Protein AF-F4H9F8-F1 (afdb_monomer_lite)

pLDDT: mean 83.9, std 14.36, range [40.19, 94.25]

Secondary structure (DSSP, 8-state):
-EEEEETTEEEEEPPPPHHHHHHHHHTHHHHHHHHHHHTT----TT-HHHHHHHHHHHHHHHHHHHHHHHHEE-TTS-BSS-TT-HHHHHHHHTS-HHHHHHHHHHHHTTS---PPP-----

Foldseek 3Di:
DFWDDDPNDIWFFDDDDPVNVVCCVPPVLVLLVVVCVVVVHDADPPDPVRNCVSSVVVCVLQVLLLNQQRTIDHPVRHGPADSSDPVSSVVSVPDDVVVSVRVVCRVCPVPPPPDPPPPDDD

Sequence (122 aa):
MKPFELNGNTYYIRSFTVGDVNREVFEYQNWLKAQAMAQGIELNLNDEDVLAKQLEPIADKYRLARNLAIKLCDEKGNNLFDPDNIEDLEAILTLDDSVLTAFNQAENVDTPKNSPPDASSN

Organism: Gallibacterium anatis (strain UMN179) (NCBI:txid1005058)

Structure (mmCIF, N/CA/C/O backbone):
data_AF-F4H9F8-F1
#
_entry.id   AF-F4H9F8-F1
#
loop_
_atom_site.group_PDB
_atom_site.id
_atom_site.type_symbol
_atom_site.label_atom_id
_atom_site.label_alt_id
_atom_site.label_comp_id
_atom_site.label_asym_id
_atom_site.label_entity_id
_atom_site.label_seq_id
_atom_site.pdbx_PDB_ins_code
_atom_site.Cartn_x
_atom_site.Cartn_y
_atom_site.Cartn_z
_atom_site.occupancy
_atom_site.B_iso_or_equiv
_atom_site.auth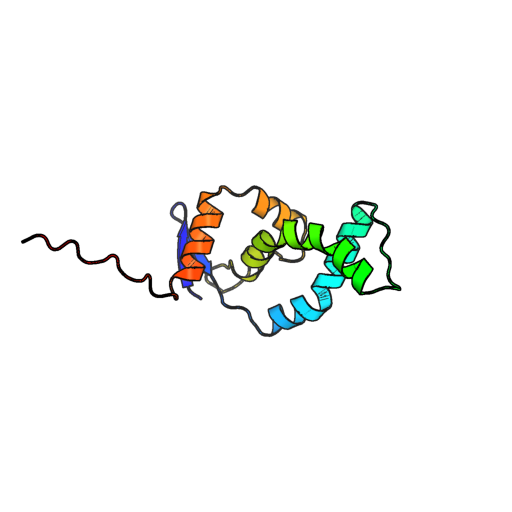_seq_id
_atom_site.auth_comp_id
_atom_site.auth_asym_id
_atom_site.auth_atom_id
_atom_site.pdbx_PDB_model_num
ATOM 1 N N . MET A 1 1 ? -1.778 2.425 18.364 1.00 86.62 1 MET A N 1
ATOM 2 C CA . MET A 1 1 ? -2.776 1.910 17.404 1.00 86.62 1 MET A CA 1
ATOM 3 C C . MET A 1 1 ? -4.080 2.636 17.658 1.00 86.62 1 MET A C 1
ATOM 5 O O . MET A 1 1 ? -4.345 2.954 18.813 1.00 86.62 1 MET A O 1
ATOM 9 N N . LYS A 1 2 ? -4.846 2.936 16.614 1.00 88.00 2 LYS A N 1
ATOM 10 C CA . LYS A 1 2 ? -6.114 3.665 16.690 1.00 88.00 2 LYS A CA 1
ATOM 11 C C . LYS A 1 2 ? -7.248 2.758 16.217 1.00 88.00 2 LYS A C 1
ATOM 13 O O . LYS A 1 2 ? -7.128 2.248 15.105 1.00 88.00 2 LYS A O 1
ATOM 18 N N . PRO A 1 3 ? -8.300 2.537 17.019 1.00 90.25 3 PRO A N 1
ATOM 19 C CA . PRO A 1 3 ? -9.455 1.777 16.570 1.00 90.25 3 PRO A CA 1
ATOM 20 C C . PRO A 1 3 ? -10.324 2.611 15.619 1.00 90.25 3 PRO A C 1
ATOM 22 O O . PRO A 1 3 ? -10.417 3.831 15.771 1.00 90.25 3 PRO A O 1
ATOM 25 N N . PHE A 1 4 ? -10.996 1.955 14.680 1.00 86.62 4 PHE A N 1
ATOM 26 C CA . PHE A 1 4 ? -12.083 2.529 13.892 1.00 86.62 4 PHE A CA 1
ATOM 27 C C . PHE A 1 4 ? -13.140 1.463 13.585 1.00 86.62 4 PHE A C 1
ATOM 29 O O . PHE A 1 4 ? -12.834 0.276 13.501 1.00 86.62 4 PHE A O 1
ATOM 36 N N . GLU A 1 5 ? -14.388 1.898 13.433 1.00 87.19 5 GLU A N 1
ATOM 37 C CA . GLU A 1 5 ? -15.523 1.021 13.144 1.00 87.19 5 GLU A CA 1
ATOM 38 C C . GLU A 1 5 ? -15.816 1.013 11.645 1.00 87.19 5 GLU A C 1
ATOM 40 O O . GLU A 1 5 ? -15.945 2.070 11.021 1.00 87.19 5 GLU A O 1
ATOM 45 N N . LEU A 1 6 ? -15.970 -0.176 11.074 1.00 82.56 6 LEU A N 1
ATOM 46 C CA . LEU A 1 6 ? -16.350 -0.365 9.680 1.00 82.56 6 LEU A CA 1
ATOM 47 C C . LEU A 1 6 ? -17.293 -1.563 9.582 1.00 82.56 6 LEU A C 1
ATOM 49 O O . LEU A 1 6 ? -16.959 -2.666 10.005 1.00 82.56 6 LEU A O 1
ATOM 53 N N . ASN A 1 7 ? -18.485 -1.347 9.024 1.00 82.19 7 ASN A N 1
ATOM 54 C CA . ASN A 1 7 ? -19.510 -2.385 8.848 1.00 82.19 7 ASN A CA 1
ATOM 55 C C . ASN A 1 7 ? -19.857 -3.167 10.136 1.00 82.19 7 ASN A C 1
ATOM 57 O O . ASN A 1 7 ? -20.214 -4.340 10.073 1.00 82.19 7 ASN A O 1
ATOM 61 N N . GLY A 1 8 ? -19.766 -2.517 11.302 1.00 82.12 8 GLY A N 1
ATOM 62 C CA . GLY A 1 8 ? -20.051 -3.127 12.607 1.00 82.12 8 GLY A CA 1
ATOM 63 C C . GLY A 1 8 ? -18.909 -3.961 13.199 1.00 82.12 8 GLY A C 1
ATOM 64 O O . GLY A 1 8 ? -19.127 -4.624 14.210 1.00 82.12 8 GLY A O 1
ATOM 65 N N . ASN A 1 9 ? -17.722 -3.929 12.585 1.00 84.88 9 ASN A N 1
ATOM 66 C CA . ASN A 1 9 ? -16.500 -4.526 13.113 1.00 84.88 9 ASN A CA 1
ATOM 67 C C . ASN A 1 9 ? -15.492 -3.435 13.503 1.00 84.88 9 ASN A C 1
ATOM 69 O O . ASN A 1 9 ? -15.328 -2.440 12.789 1.00 84.88 9 ASN A O 1
ATOM 73 N N . THR A 1 10 ? -14.759 -3.682 14.588 1.00 87.81 10 THR A N 1
ATOM 74 C CA . THR A 1 10 ? -13.650 -2.837 15.036 1.00 87.81 10 THR A CA 1
ATOM 75 C C . THR A 1 10 ? -12.347 -3.274 14.369 1.00 87.81 10 THR A C 1
ATOM 77 O O . THR A 1 10 ? -11.924 -4.422 14.499 1.00 87.81 10 THR A O 1
ATOM 80 N N . TYR A 1 11 ? -11.679 -2.338 13.704 1.00 88.88 11 TYR A N 1
ATOM 81 C CA . TYR A 1 11 ? -10.360 -2.508 13.094 1.00 88.88 11 TYR A CA 1
ATOM 82 C C . TYR A 1 11 ? -9.360 -1.532 13.705 1.00 88.88 11 TYR A C 1
ATOM 84 O O . TYR A 1 11 ? -9.752 -0.560 14.352 1.00 88.88 11 TYR A O 1
ATOM 92 N N . TYR A 1 12 ? -8.063 -1.755 13.481 1.00 91.19 12 TYR A N 1
ATOM 93 C CA . TYR A 1 12 ? -7.012 -0.921 14.052 1.00 91.19 12 TYR A CA 1
ATOM 94 C C . TYR A 1 12 ? -6.062 -0.395 12.982 1.00 91.19 12 TYR A C 1
ATOM 96 O O . TYR A 1 12 ? -5.726 -1.079 12.021 1.00 91.19 12 TYR A O 1
ATOM 104 N N . ILE A 1 13 ? -5.604 0.840 13.178 1.00 90.81 13 ILE A N 1
ATOM 105 C CA . ILE A 1 13 ? -4.534 1.453 12.393 1.00 90.81 13 ILE A CA 1
ATOM 106 C C . ILE A 1 13 ? -3.317 1.629 13.290 1.00 90.81 13 ILE A C 1
ATOM 108 O O . ILE A 1 13 ? -3.385 2.258 14.356 1.00 90.81 13 ILE A O 1
ATOM 112 N N . ARG A 1 14 ? -2.180 1.082 12.873 1.00 90.06 14 ARG A N 1
ATOM 113 C CA . ARG A 1 14 ? -0.890 1.286 13.534 1.00 90.06 14 ARG A CA 1
ATOM 114 C C . ARG A 1 14 ? -0.029 2.299 12.784 1.00 90.06 14 ARG A C 1
ATOM 116 O O . ARG A 1 14 ? -0.161 2.493 11.582 1.00 90.06 14 ARG A O 1
ATOM 123 N N . SER A 1 15 ? 0.883 2.932 13.514 1.00 86.06 15 SER A N 1
ATOM 124 C CA . SER A 1 15 ? 1.951 3.729 12.910 1.00 86.06 15 SER A CA 1
ATOM 125 C C . SER A 1 15 ? 2.984 2.815 12.246 1.00 86.06 15 SER A C 1
ATOM 127 O O . SER A 1 15 ? 3.104 1.637 12.605 1.00 86.06 15 SER A O 1
ATOM 129 N N . PHE A 1 16 ?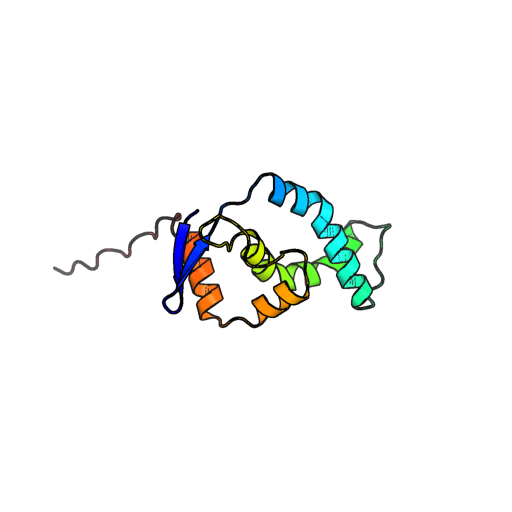 3.767 3.374 11.323 1.00 84.31 16 PHE A N 1
ATOM 130 C CA . PHE A 1 16 ? 4.947 2.697 10.792 1.00 84.31 16 PHE A CA 1
ATOM 131 C C . PHE A 1 16 ? 5.921 2.342 11.918 1.00 84.31 16 PHE A C 1
ATOM 133 O O . PHE A 1 16 ? 6.181 3.140 12.822 1.00 84.31 16 PHE A O 1
ATOM 140 N N . THR A 1 17 ? 6.471 1.139 11.845 1.00 85.56 17 THR A N 1
ATOM 141 C CA . THR A 1 17 ? 7.582 0.681 12.672 1.00 85.56 17 THR A CA 1
ATOM 142 C C . THR A 1 17 ? 8.897 0.891 11.929 1.00 85.56 17 THR A C 1
ATOM 144 O O . THR A 1 17 ? 8.930 1.064 10.711 1.00 85.56 17 THR A O 1
ATOM 147 N N . VAL A 1 18 ? 10.013 0.814 12.656 1.00 82.88 18 VAL A N 1
ATOM 148 C CA . VAL A 1 18 ? 11.354 0.821 12.044 1.00 82.88 18 VAL A CA 1
ATOM 149 C C . VAL A 1 18 ? 11.526 -0.351 11.067 1.00 82.88 18 VAL A C 1
ATOM 151 O O . VAL A 1 18 ? 12.202 -0.209 10.052 1.00 82.88 18 VAL A O 1
ATOM 154 N N . GLY A 1 19 ? 10.886 -1.492 11.349 1.00 83.69 19 GLY A N 1
ATOM 155 C CA . GLY A 1 19 ? 10.885 -2.654 10.462 1.00 83.69 19 GLY A CA 1
ATOM 156 C C . GLY A 1 19 ? 10.222 -2.356 9.119 1.00 83.69 19 GLY A C 1
ATOM 157 O O . GLY A 1 19 ? 10.806 -2.669 8.088 1.00 83.69 19 GLY A O 1
ATOM 158 N N . ASP A 1 20 ? 9.068 -1.681 9.126 1.00 84.50 20 ASP A N 1
ATOM 159 C CA . ASP A 1 20 ? 8.361 -1.315 7.891 1.00 84.50 20 ASP A CA 1
ATOM 160 C C . ASP A 1 20 ? 9.192 -0.359 7.034 1.00 84.50 20 ASP A C 1
ATOM 162 O O . ASP A 1 20 ? 9.325 -0.570 5.833 1.00 84.50 20 ASP A O 1
ATOM 166 N N . VAL A 1 21 ? 9.804 0.654 7.659 1.00 82.44 21 VAL A N 1
ATOM 167 C CA . VAL A 1 21 ? 10.635 1.640 6.950 1.00 82.44 21 VAL A CA 1
ATOM 168 C C . VAL A 1 21 ? 11.861 0.974 6.330 1.00 82.44 21 VAL A C 1
ATOM 170 O O . VAL A 1 21 ? 12.161 1.204 5.161 1.00 82.44 21 VAL A O 1
ATOM 173 N N . ASN A 1 22 ? 12.557 0.112 7.077 1.00 82.69 22 ASN A N 1
ATOM 174 C CA . ASN A 1 22 ? 13.689 -0.633 6.529 1.00 82.69 22 ASN A CA 1
ATOM 175 C C . ASN A 1 22 ? 13.249 -1.541 5.375 1.00 82.69 22 ASN A C 1
ATOM 177 O O . ASN A 1 22 ? 13.908 -1.579 4.338 1.00 82.69 22 ASN A O 1
ATOM 181 N N . ARG A 1 23 ? 12.124 -2.243 5.526 1.00 81.25 23 ARG A N 1
ATOM 182 C CA . ARG A 1 23 ? 11.580 -3.101 4.470 1.00 81.25 23 ARG A CA 1
ATOM 183 C C . ARG A 1 23 ? 11.239 -2.301 3.215 1.00 81.25 23 ARG A C 1
ATOM 185 O O . ARG A 1 23 ? 11.552 -2.721 2.108 1.00 81.25 23 ARG A O 1
ATOM 192 N N . GLU A 1 24 ? 10.655 -1.122 3.376 1.00 79.88 24 GLU A N 1
ATOM 193 C CA . GLU A 1 24 ? 10.329 -0.223 2.272 1.00 79.88 24 GLU A CA 1
ATOM 194 C C . GLU A 1 24 ? 11.579 0.307 1.555 1.00 79.88 24 GLU A C 1
ATOM 196 O O . GLU A 1 24 ? 11.589 0.384 0.330 1.00 79.88 24 GLU A O 1
ATOM 201 N N . VAL A 1 25 ? 12.663 0.578 2.283 1.00 74.75 25 VAL A N 1
ATOM 202 C CA . VAL A 1 25 ? 13.940 1.004 1.686 1.00 74.75 25 VAL A CA 1
ATOM 203 C C . VAL A 1 25 ? 14.612 -0.124 0.892 1.00 74.75 25 VAL A C 1
ATOM 205 O O . VAL A 1 25 ? 15.168 0.136 -0.173 1.00 74.75 25 VAL A O 1
ATOM 208 N N . PHE A 1 26 ? 14.580 -1.367 1.385 1.00 74.25 26 PHE A N 1
ATOM 209 C CA . PHE A 1 26 ? 15.389 -2.456 0.816 1.00 74.25 26 PHE A CA 1
ATOM 210 C C . PHE A 1 26 ? 14.618 -3.442 -0.072 1.00 74.25 26 PHE A C 1
ATOM 212 O O . PHE A 1 26 ? 15.158 -3.922 -1.069 1.00 74.25 26 PHE A O 1
ATOM 219 N N . GLU A 1 27 ? 13.375 -3.777 0.272 1.00 83.88 27 GLU A N 1
ATOM 220 C CA . GLU A 1 27 ? 12.620 -4.857 -0.379 1.00 83.88 27 GLU A CA 1
ATOM 221 C C . GLU A 1 27 ? 11.649 -4.331 -1.438 1.00 83.88 27 GLU A C 1
ATOM 223 O O . GLU A 1 27 ? 11.459 -4.975 -2.472 1.00 83.88 27 GLU A O 1
ATOM 228 N N . TYR A 1 28 ? 11.105 -3.125 -1.252 1.00 87.88 28 TYR A N 1
ATOM 229 C CA . TYR A 1 28 ? 10.070 -2.590 -2.139 1.00 87.88 28 TYR A CA 1
ATOM 230 C C . TYR A 1 28 ? 10.551 -2.407 -3.583 1.00 87.88 28 TYR A C 1
ATOM 232 O O . TYR A 1 28 ? 9.859 -2.791 -4.523 1.00 87.88 28 TYR A O 1
ATOM 240 N N . GLN A 1 29 ? 11.766 -1.890 -3.791 1.00 88.19 29 GLN A N 1
ATOM 241 C CA . GLN A 1 29 ? 12.293 -1.715 -5.147 1.00 88.19 29 GLN A CA 1
ATOM 242 C C . GLN A 1 29 ? 12.489 -3.064 -5.861 1.00 88.19 29 GLN A C 1
ATOM 244 O O . GLN A 1 29 ? 12.245 -3.171 -7.061 1.00 88.19 29 GLN A O 1
ATOM 249 N N . ASN A 1 30 ? 12.901 -4.109 -5.137 1.00 89.81 30 ASN A N 1
ATOM 250 C CA . ASN A 1 30 ? 13.039 -5.454 -5.700 1.00 89.81 30 ASN A CA 1
ATOM 251 C C . ASN A 1 30 ? 11.679 -6.067 -6.027 1.00 89.81 30 ASN A C 1
ATOM 253 O O . ASN A 1 30 ? 11.529 -6.687 -7.079 1.00 89.81 30 ASN A O 1
ATOM 257 N N . TRP A 1 31 ? 10.685 -5.833 -5.172 1.00 91.94 31 TRP A N 1
ATOM 258 C CA . TRP A 1 31 ? 9.308 -6.209 -5.449 1.00 91.94 31 TRP A CA 1
ATOM 259 C C . TRP A 1 31 ? 8.785 -5.524 -6.720 1.00 91.94 31 TRP A C 1
ATOM 261 O O . TRP A 1 31 ? 8.311 -6.212 -7.620 1.00 91.94 31 TRP A O 1
ATOM 271 N N . LEU A 1 32 ? 8.973 -4.206 -6.869 1.00 92.56 32 LEU A N 1
ATOM 272 C CA . LEU A 1 32 ? 8.585 -3.462 -8.075 1.00 92.56 32 LEU A CA 1
ATOM 273 C C . LEU A 1 32 ? 9.249 -4.025 -9.338 1.00 92.56 32 LEU A C 1
ATOM 275 O O . LEU A 1 32 ? 8.580 -4.214 -10.354 1.00 92.56 32 LEU A O 1
ATOM 279 N N . LYS A 1 33 ? 10.548 -4.347 -9.269 1.00 92.69 33 LYS A N 1
ATOM 280 C CA . LYS A 1 33 ? 11.273 -4.989 -10.376 1.00 92.69 33 LYS A CA 1
ATOM 281 C C . LYS A 1 33 ? 10.651 -6.339 -10.738 1.00 92.69 33 LYS A C 1
ATOM 283 O O . LYS A 1 33 ? 10.435 -6.610 -11.917 1.00 92.69 33 LYS A O 1
ATOM 288 N N . ALA A 1 34 ? 10.345 -7.174 -9.743 1.00 92.31 34 ALA A N 1
ATOM 289 C CA . ALA A 1 34 ? 9.705 -8.470 -9.960 1.00 92.31 34 ALA A CA 1
ATOM 290 C C . ALA A 1 34 ? 8.335 -8.320 -10.638 1.00 92.31 34 ALA A C 1
ATOM 292 O O . ALA A 1 34 ? 8.056 -9.035 -11.601 1.00 92.31 34 ALA A O 1
ATOM 293 N N . GLN A 1 35 ? 7.527 -7.344 -10.209 1.00 92.62 35 GLN A N 1
ATOM 294 C CA . GLN A 1 35 ? 6.228 -7.071 -10.826 1.00 92.62 35 GLN A CA 1
ATOM 295 C C . GLN A 1 35 ? 6.354 -6.571 -12.266 1.00 92.62 35 GLN A C 1
ATOM 297 O O . GLN A 1 35 ? 5.608 -7.017 -13.136 1.00 92.62 35 GLN A O 1
ATOM 302 N N . ALA A 1 36 ? 7.314 -5.689 -12.546 1.00 92.31 36 ALA A N 1
ATOM 303 C CA . ALA A 1 36 ? 7.546 -5.190 -13.897 1.00 92.31 36 ALA A CA 1
ATOM 304 C C . ALA A 1 36 ? 7.958 -6.320 -14.851 1.00 92.31 36 ALA A C 1
ATOM 306 O O . ALA A 1 36 ? 7.397 -6.460 -15.937 1.00 92.31 36 ALA A O 1
ATOM 307 N N . MET A 1 37 ? 8.885 -7.178 -14.416 1.00 91.75 37 MET A N 1
ATOM 308 C CA . MET A 1 37 ? 9.326 -8.330 -15.203 1.00 91.75 37 MET A CA 1
ATOM 309 C C . MET A 1 37 ? 8.193 -9.340 -15.426 1.00 91.75 37 MET A C 1
ATOM 311 O O . MET A 1 37 ? 8.057 -9.863 -16.530 1.00 91.75 37 MET A O 1
ATOM 315 N N . ALA A 1 38 ? 7.337 -9.575 -14.425 1.00 90.94 38 ALA A N 1
ATOM 316 C CA . ALA A 1 38 ? 6.156 -10.430 -14.570 1.00 90.94 38 ALA A CA 1
ATOM 317 C C . ALA A 1 38 ? 5.142 -9.877 -15.591 1.00 90.94 38 ALA A C 1
ATOM 319 O O . ALA A 1 38 ? 4.445 -10.648 -16.247 1.00 90.94 38 ALA A O 1
ATOM 320 N N . GLN A 1 39 ? 5.097 -8.554 -15.772 1.00 88.38 39 GLN A N 1
ATOM 321 C CA . GLN A 1 39 ? 4.299 -7.875 -16.800 1.00 88.38 39 GLN A CA 1
ATOM 322 C C . GLN A 1 39 ? 4.993 -7.825 -18.176 1.00 88.38 39 GLN A C 1
ATOM 324 O O . GLN A 1 39 ? 4.446 -7.256 -19.119 1.00 88.38 39 GLN A O 1
ATOM 329 N N . GLY A 1 40 ? 6.186 -8.417 -18.312 1.00 90.94 40 GLY A N 1
ATOM 330 C CA . GLY A 1 40 ? 6.961 -8.433 -19.555 1.00 90.94 40 GLY A CA 1
ATOM 331 C C . GLY A 1 40 ? 7.724 -7.137 -19.843 1.00 90.94 40 GLY A C 1
ATOM 332 O O . GLY A 1 40 ? 8.146 -6.921 -20.977 1.00 90.94 40 GLY A O 1
ATOM 333 N N . ILE A 1 41 ? 7.898 -6.265 -18.846 1.00 91.56 41 ILE A N 1
ATOM 334 C CA . ILE A 1 41 ? 8.672 -5.028 -18.983 1.00 91.56 41 ILE A CA 1
ATOM 335 C C . ILE A 1 41 ? 10.161 -5.363 -18.856 1.00 91.56 41 ILE A C 1
ATOM 337 O O . ILE A 1 41 ? 10.618 -5.836 -17.813 1.00 91.56 41 ILE A O 1
ATOM 341 N N . GLU A 1 42 ? 10.936 -5.076 -19.901 1.00 92.62 42 GLU A N 1
ATOM 342 C CA . GLU A 1 42 ? 12.396 -5.137 -19.835 1.00 92.62 42 GLU A CA 1
ATOM 343 C C . GLU A 1 42 ? 12.944 -3.935 -19.056 1.00 92.62 42 GLU A C 1
ATOM 345 O O . GLU A 1 42 ? 12.800 -2.777 -19.460 1.00 92.62 42 GLU A O 1
ATOM 350 N N . LEU A 1 43 ? 13.575 -4.213 -17.916 1.00 92.81 43 LEU A N 1
ATOM 351 C CA . LEU A 1 43 ? 14.112 -3.192 -17.024 1.00 92.81 43 LEU A CA 1
ATOM 352 C C . LEU A 1 43 ? 15.548 -2.825 -17.389 1.00 92.81 43 LEU A C 1
ATOM 354 O O . LEU A 1 43 ? 16.406 -3.696 -17.545 1.00 92.81 43 LEU A O 1
ATOM 358 N N . ASN A 1 44 ? 15.837 -1.527 -17.430 1.00 92.50 44 ASN A N 1
ATOM 359 C CA . ASN A 1 44 ? 17.202 -1.045 -17.569 1.00 92.50 44 ASN A CA 1
ATOM 360 C C . ASN A 1 44 ? 17.884 -0.983 -16.196 1.00 92.50 44 ASN A C 1
ATOM 362 O O . ASN A 1 44 ? 17.778 0.003 -15.481 1.00 92.50 44 ASN A O 1
ATOM 366 N N . LEU A 1 45 ? 18.612 -2.037 -15.829 1.00 90.81 45 LEU A N 1
ATOM 367 C CA . LEU A 1 45 ? 19.319 -2.104 -14.542 1.00 90.81 45 LEU A CA 1
ATOM 368 C C . LEU A 1 45 ? 20.628 -1.293 -14.505 1.00 90.81 45 LEU A C 1
ATOM 370 O O . LEU A 1 45 ? 21.250 -1.204 -13.450 1.00 90.81 45 LEU A O 1
ATOM 374 N N . ASN A 1 46 ? 21.055 -0.733 -15.640 1.00 93.38 46 ASN A N 1
ATOM 375 C CA . ASN A 1 46 ? 22.308 0.017 -15.762 1.00 93.38 46 ASN A CA 1
ATOM 376 C C . ASN A 1 46 ? 22.109 1.534 -15.634 1.00 93.38 46 ASN A C 1
ATOM 378 O O . ASN A 1 46 ? 23.092 2.268 -15.567 1.00 93.38 46 ASN A O 1
ATOM 382 N N . ASP A 1 47 ? 20.859 1.998 -15.633 1.00 93.12 47 ASP A N 1
ATOM 383 C CA . ASP A 1 47 ? 20.488 3.406 -15.542 1.00 93.12 47 ASP A CA 1
ATOM 384 C C . ASP A 1 47 ? 19.377 3.563 -14.497 1.00 93.12 47 ASP A C 1
ATOM 386 O O . ASP A 1 47 ? 18.237 3.147 -14.706 1.00 93.12 47 ASP A O 1
ATOM 390 N N . GLU A 1 48 ? 19.735 4.130 -13.345 1.00 89.31 48 GLU A N 1
ATOM 391 C CA . GLU A 1 48 ? 18.840 4.259 -12.194 1.00 89.31 48 GLU A CA 1
ATOM 392 C C . GLU A 1 48 ? 17.669 5.218 -12.462 1.00 89.31 48 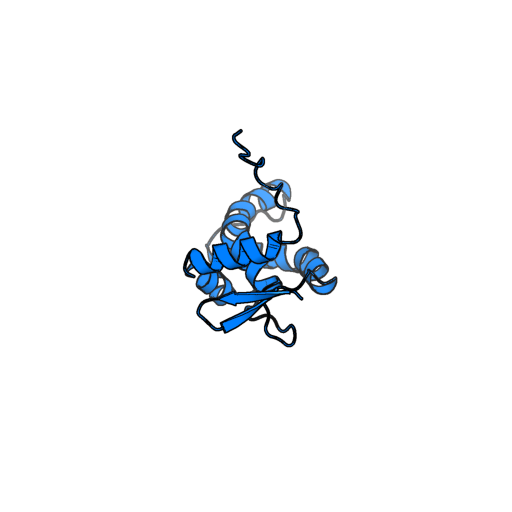GLU A C 1
ATOM 394 O O . GLU A 1 48 ? 16.551 4.951 -12.020 1.00 89.31 48 GLU A O 1
ATOM 399 N N . ASP A 1 49 ? 17.883 6.276 -13.248 1.00 92.56 49 ASP A N 1
ATOM 400 C CA . ASP A 1 49 ? 16.839 7.247 -13.589 1.00 92.56 49 ASP A CA 1
ATOM 401 C C . ASP A 1 49 ? 15.811 6.635 -14.546 1.00 92.56 49 ASP A C 1
ATOM 403 O O . ASP A 1 49 ? 14.600 6.852 -14.416 1.00 92.56 49 ASP A O 1
ATOM 407 N N . VAL A 1 50 ? 16.283 5.853 -15.521 1.00 93.81 50 VAL A N 1
ATOM 408 C CA . VAL A 1 50 ? 15.401 5.107 -16.428 1.00 93.81 50 VAL A CA 1
ATOM 409 C C . VAL A 1 50 ? 14.647 4.032 -15.657 1.00 93.81 50 VAL A C 1
ATOM 411 O O . VAL A 1 50 ? 13.429 3.929 -15.804 1.00 93.81 50 VAL A O 1
ATOM 414 N N . LEU A 1 51 ? 15.335 3.275 -14.801 1.00 92.62 51 LEU A N 1
ATOM 415 C CA . LEU A 1 51 ? 14.719 2.261 -13.954 1.00 92.62 51 LEU A CA 1
ATOM 416 C C . LEU A 1 51 ? 13.613 2.858 -13.079 1.00 92.62 51 LEU A C 1
ATOM 418 O O . LEU A 1 51 ? 12.512 2.315 -13.043 1.00 92.62 51 LEU A O 1
ATOM 422 N N . ALA A 1 52 ? 13.867 3.985 -12.410 1.00 91.00 52 ALA A N 1
ATOM 423 C CA . ALA A 1 52 ? 12.877 4.645 -11.562 1.00 91.00 52 ALA A CA 1
ATOM 424 C C . ALA A 1 52 ? 11.593 4.982 -12.339 1.00 91.00 52 ALA A C 1
ATOM 426 O O . ALA A 1 52 ? 10.499 4.642 -11.890 1.00 91.00 52 ALA A O 1
ATOM 427 N N . LYS A 1 53 ? 11.722 5.544 -13.548 1.00 93.06 53 LYS A N 1
ATOM 428 C CA . LYS A 1 53 ? 10.581 5.846 -14.434 1.00 93.06 53 LYS A CA 1
ATOM 429 C C . LYS A 1 53 ? 9.841 4.599 -14.911 1.00 93.06 53 LYS A C 1
ATOM 431 O O . LYS A 1 53 ? 8.630 4.638 -15.094 1.00 93.06 53 LYS A O 1
ATOM 436 N N . GLN A 1 54 ? 10.549 3.492 -15.133 1.00 93.62 54 GLN A N 1
ATOM 437 C CA . GLN A 1 54 ? 9.922 2.224 -15.518 1.00 93.62 54 GLN A CA 1
ATOM 438 C C . GLN A 1 54 ? 9.111 1.605 -14.370 1.00 93.62 54 GLN A C 1
ATOM 440 O O . GLN A 1 54 ? 8.117 0.928 -14.624 1.00 93.62 54 GLN A O 1
ATOM 445 N N . LEU A 1 55 ? 9.520 1.833 -13.119 1.00 94.19 55 LEU A N 1
ATOM 446 C CA . LEU A 1 55 ? 8.851 1.293 -11.932 1.00 94.19 55 LEU A CA 1
ATOM 447 C C . LEU A 1 55 ? 7.727 2.197 -11.397 1.00 94.19 55 LEU A C 1
ATOM 449 O O . LEU A 1 55 ? 6.825 1.694 -10.726 1.00 94.19 55 LEU A O 1
ATOM 453 N N . GLU A 1 56 ? 7.755 3.497 -11.701 1.00 93.19 56 GLU A N 1
ATOM 454 C CA . GLU A 1 56 ? 6.788 4.502 -11.229 1.00 93.19 56 GLU A CA 1
ATOM 455 C C . GLU A 1 56 ? 5.315 4.101 -11.452 1.00 93.19 56 GLU A C 1
ATOM 457 O O . GLU A 1 56 ? 4.565 4.112 -10.476 1.00 93.19 56 GLU A O 1
ATOM 462 N N . PRO A 1 57 ? 4.877 3.620 -12.636 1.00 92.88 57 PRO A N 1
ATOM 463 C CA . PRO A 1 57 ? 3.473 3.250 -12.841 1.00 92.88 57 PRO A CA 1
ATOM 464 C C . PRO A 1 57 ? 3.000 2.105 -11.935 1.00 92.88 57 PRO A C 1
ATOM 466 O O . PRO A 1 57 ? 1.842 2.062 -11.517 1.00 92.88 57 PRO A O 1
ATOM 469 N N . ILE A 1 58 ? 3.894 1.163 -11.625 1.00 92.44 58 ILE A N 1
ATOM 470 C CA . ILE A 1 58 ? 3.603 0.032 -10.736 1.00 92.44 58 ILE A CA 1
ATOM 471 C C . ILE A 1 58 ? 3.545 0.527 -9.295 1.00 92.44 58 ILE A C 1
ATOM 473 O O . ILE A 1 58 ? 2.627 0.169 -8.557 1.00 92.44 58 ILE A O 1
ATOM 477 N N . ALA A 1 59 ? 4.501 1.374 -8.907 1.00 91.19 59 ALA A N 1
ATOM 478 C CA . ALA A 1 59 ? 4.519 1.978 -7.586 1.00 91.19 59 ALA A CA 1
ATOM 479 C C . ALA A 1 59 ? 3.239 2.783 -7.332 1.00 91.19 59 ALA A C 1
ATOM 481 O O . ALA A 1 59 ? 2.607 2.605 -6.292 1.00 91.19 59 ALA A O 1
ATOM 482 N N . ASP A 1 60 ? 2.811 3.594 -8.299 1.00 91.38 60 ASP A N 1
ATOM 483 C CA . ASP A 1 60 ? 1.595 4.399 -8.210 1.00 91.38 60 ASP A CA 1
ATOM 484 C C . ASP A 1 60 ? 0.334 3.545 -8.100 1.00 91.38 60 ASP A C 1
ATOM 486 O O . ASP A 1 60 ? -0.509 3.823 -7.242 1.00 91.38 60 ASP A O 1
ATOM 490 N N . LYS A 1 61 ? 0.225 2.474 -8.904 1.00 91.44 61 LYS A N 1
ATOM 491 C CA . LYS A 1 61 ? -0.921 1.551 -8.863 1.00 91.44 61 LYS A CA 1
ATOM 492 C C . LYS A 1 61 ? -1.151 1.002 -7.454 1.00 91.44 61 LYS A C 1
ATOM 494 O O . LYS A 1 61 ? -2.286 0.974 -6.984 1.00 91.44 61 LYS A O 1
ATOM 499 N N . TYR A 1 62 ? -0.088 0.568 -6.779 1.00 92.06 62 TYR A N 1
ATOM 500 C CA . TYR A 1 62 ? -0.203 -0.138 -5.501 1.00 92.06 62 TYR A CA 1
ATOM 501 C C . TYR A 1 62 ? 0.051 0.731 -4.270 1.00 92.06 62 TYR A C 1
ATOM 503 O O . TYR A 1 62 ? -0.128 0.251 -3.153 1.00 92.06 62 TYR A O 1
ATOM 511 N N . ARG A 1 63 ? 0.422 2.007 -4.428 1.00 89.12 63 ARG A N 1
ATOM 512 C CA . ARG A 1 63 ? 0.812 2.886 -3.313 1.00 89.12 63 ARG A CA 1
ATOM 513 C C . ARG A 1 63 ? -0.213 2.918 -2.178 1.00 89.12 63 ARG A C 1
ATOM 515 O O . ARG A 1 63 ? 0.153 2.782 -1.013 1.00 89.12 63 ARG A O 1
ATOM 522 N N . LEU A 1 64 ? -1.491 3.109 -2.514 1.00 88.19 64 LEU A N 1
ATOM 523 C CA . LEU A 1 64 ? -2.570 3.187 -1.523 1.00 88.19 64 LEU A CA 1
ATOM 524 C C . LEU A 1 64 ? -2.840 1.828 -0.873 1.00 88.19 64 LEU A C 1
ATOM 526 O O . LEU A 1 64 ? -2.907 1.745 0.352 1.00 88.19 64 LEU A O 1
ATOM 530 N N . ALA A 1 65 ? -2.932 0.770 -1.683 1.00 91.44 65 ALA A N 1
ATOM 531 C CA . ALA A 1 65 ? -3.159 -0.585 -1.193 1.00 91.44 65 ALA A CA 1
ATOM 532 C C . ALA A 1 65 ? -2.047 -1.032 -0.238 1.00 91.44 65 ALA A C 1
ATOM 534 O O . ALA A 1 65 ? -2.312 -1.556 0.840 1.00 91.44 65 ALA A O 1
ATOM 535 N N . ARG A 1 66 ? -0.795 -0.729 -0.584 1.00 91.31 66 ARG A N 1
ATOM 536 C CA . ARG A 1 66 ? 0.368 -1.063 0.233 1.00 91.31 66 ARG A CA 1
ATOM 537 C C . ARG A 1 66 ? 0.394 -0.282 1.543 1.00 91.31 66 ARG A C 1
ATOM 539 O O . ARG A 1 66 ? 0.675 -0.859 2.587 1.00 91.31 66 ARG A O 1
ATOM 546 N N . ASN A 1 67 ? 0.049 1.006 1.518 1.00 89.56 67 ASN A N 1
ATOM 547 C CA . ASN A 1 67 ? -0.061 1.805 2.741 1.00 89.56 67 ASN A CA 1
ATOM 548 C C . ASN A 1 67 ? -1.102 1.218 3.707 1.00 89.56 67 ASN A C 1
ATOM 550 O O . ASN A 1 67 ? -0.833 1.072 4.900 1.00 89.56 67 ASN A O 1
ATOM 554 N N . LEU A 1 68 ? -2.253 0.813 3.166 1.00 91.31 68 LEU A N 1
ATOM 555 C CA . LEU A 1 68 ? -3.300 0.142 3.923 1.00 91.31 68 LEU A CA 1
ATOM 556 C C . LEU A 1 68 ? -2.806 -1.195 4.484 1.00 91.31 68 LEU A C 1
ATOM 558 O O . LEU A 1 68 ? -2.940 -1.416 5.682 1.00 91.31 68 LEU A O 1
ATOM 562 N N . ALA A 1 69 ? -2.164 -2.040 3.675 1.00 92.75 69 ALA A N 1
ATOM 563 C CA . ALA A 1 69 ? -1.629 -3.327 4.121 1.00 92.75 69 ALA A CA 1
ATOM 564 C C . ALA A 1 69 ? -0.572 -3.198 5.232 1.00 92.75 69 ALA A C 1
ATOM 566 O O . ALA A 1 69 ? -0.511 -4.032 6.134 1.00 92.75 69 ALA A O 1
ATOM 567 N N . ILE A 1 70 ? 0.241 -2.134 5.220 1.00 91.62 70 ILE A N 1
ATOM 568 C CA . ILE A 1 70 ? 1.230 -1.886 6.280 1.00 91.62 70 ILE A CA 1
ATOM 569 C C . ILE A 1 70 ? 0.546 -1.504 7.596 1.00 91.62 70 ILE A C 1
ATOM 571 O O . ILE A 1 70 ? 1.007 -1.913 8.660 1.00 91.62 70 ILE A O 1
ATOM 575 N N . LYS A 1 71 ? -0.523 -0.707 7.549 1.00 91.75 71 LYS A N 1
ATOM 576 C CA . LYS A 1 71 ? -1.066 -0.058 8.750 1.00 91.75 71 LYS A CA 1
ATOM 577 C C . LYS A 1 71 ? -2.331 -0.695 9.304 1.00 91.75 71 LYS A C 1
ATOM 579 O O . LYS A 1 71 ? -2.587 -0.538 10.496 1.00 91.75 71 LYS A O 1
ATOM 584 N N . LEU A 1 72 ? -3.131 -1.350 8.471 1.00 92.06 72 LEU A N 1
ATOM 585 C CA . LEU A 1 72 ? -4.372 -1.988 8.885 1.00 92.06 72 LEU A CA 1
ATOM 586 C C . LEU A 1 72 ? -4.061 -3.304 9.604 1.00 92.06 72 LEU A C 1
ATOM 588 O O . LEU A 1 72 ? -3.494 -4.232 9.023 1.00 92.06 72 LEU A O 1
ATOM 592 N N . CYS A 1 73 ? -4.450 -3.383 10.871 1.00 92.00 73 CYS A N 1
ATOM 593 C CA . CYS A 1 73 ? -4.147 -4.508 11.740 1.00 92.00 73 CYS A CA 1
ATOM 594 C C . CYS A 1 73 ? -5.340 -4.934 12.610 1.00 92.00 73 CYS A C 1
ATOM 596 O O . CYS A 1 73 ? -6.325 -4.204 12.764 1.00 92.00 73 CYS A O 1
ATOM 598 N N . ASP A 1 74 ? -5.231 -6.134 13.178 1.00 90.75 74 ASP A N 1
ATOM 599 C CA . ASP A 1 74 ? -6.130 -6.656 14.212 1.00 90.75 74 ASP A CA 1
ATOM 600 C C . ASP A 1 74 ? -5.887 -5.988 15.586 1.00 90.75 74 ASP A C 1
ATOM 602 O O . ASP A 1 74 ? -5.016 -5.122 15.741 1.00 90.75 74 ASP A O 1
ATOM 606 N N . GLU A 1 75 ? -6.636 -6.401 16.617 1.00 89.94 75 GLU A N 1
ATOM 607 C CA . GLU A 1 75 ? -6.500 -5.863 17.979 1.00 89.94 75 GLU A CA 1
ATOM 608 C C . GLU A 1 75 ? -5.144 -6.148 18.643 1.00 89.94 75 GLU A C 1
ATOM 610 O O . GLU A 1 75 ? -4.777 -5.506 19.631 1.00 89.94 75 GLU A O 1
ATOM 615 N N . LYS A 1 76 ? -4.389 -7.108 18.105 1.00 89.25 76 LYS A N 1
ATOM 616 C CA . LYS A 1 76 ? -3.059 -7.502 18.582 1.00 89.25 76 LYS A CA 1
ATOM 617 C C . LYS A 1 76 ? -1.944 -6.791 17.817 1.00 89.25 76 LYS A C 1
ATOM 619 O O . LYS A 1 76 ? -0.783 -6.913 18.205 1.00 89.25 76 LYS A O 1
ATOM 624 N N . GLY A 1 77 ? -2.283 -6.031 16.777 1.00 87.12 77 GLY A N 1
ATOM 625 C CA . GLY A 1 77 ? -1.333 -5.333 15.922 1.00 87.12 77 GLY A CA 1
ATOM 626 C C . GLY A 1 77 ? -0.756 -6.187 14.794 1.00 87.12 77 GLY A C 1
ATOM 627 O O . GLY A 1 77 ? 0.225 -5.764 14.184 1.00 87.12 77 GLY A O 1
ATOM 628 N N . ASN A 1 78 ? -1.335 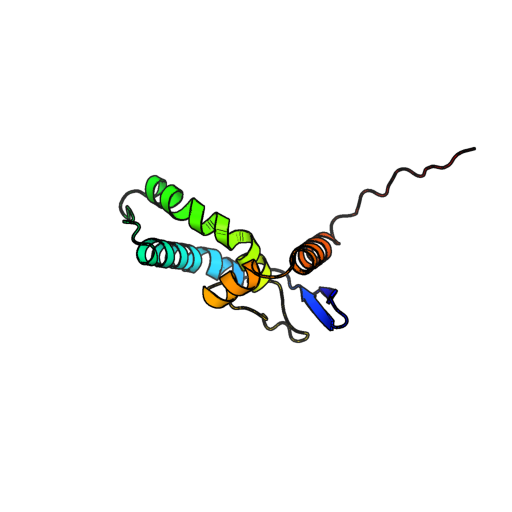-7.355 14.498 1.00 90.00 78 ASN A N 1
ATOM 629 C CA . ASN A 1 78 ? -0.950 -8.144 13.328 1.00 90.00 78 ASN A CA 1
ATOM 630 C C . ASN A 1 78 ? -1.610 -7.561 12.082 1.00 90.00 78 ASN A C 1
ATOM 632 O O . ASN A 1 78 ? -2.817 -7.309 12.079 1.00 90.00 78 ASN A O 1
ATOM 636 N N . ASN A 1 79 ? -0.830 -7.358 11.022 1.00 91.56 79 ASN A N 1
ATOM 637 C CA . ASN A 1 79 ? -1.360 -6.846 9.765 1.00 91.56 79 ASN A CA 1
ATOM 638 C C . ASN A 1 79 ? -2.374 -7.826 9.170 1.00 91.56 79 ASN A C 1
ATOM 640 O O . ASN A 1 79 ? -2.155 -9.037 9.180 1.00 91.56 79 ASN A O 1
ATOM 644 N N . LEU A 1 80 ? -3.475 -7.285 8.648 1.00 92.19 80 LEU A N 1
ATOM 645 C CA . LEU A 1 80 ? -4.522 -8.093 8.014 1.00 92.19 80 LEU A CA 1
ATOM 646 C C . LEU A 1 80 ? -4.170 -8.506 6.580 1.00 92.19 80 LEU A C 1
ATOM 648 O O . LEU A 1 80 ? -4.758 -9.451 6.066 1.00 92.19 80 LEU A O 1
ATOM 652 N N . PHE A 1 81 ? -3.223 -7.800 5.964 1.00 93.62 81 PHE A N 1
ATOM 653 C CA . PHE A 1 81 ? -2.752 -8.014 4.601 1.00 93.62 81 PHE A CA 1
ATOM 654 C C . PHE A 1 81 ? -1.224 -7.941 4.567 1.00 93.62 81 PHE A C 1
ATOM 656 O O . PHE A 1 81 ? -0.617 -7.195 5.344 1.00 93.62 81 PHE A O 1
ATOM 663 N N . ASP A 1 82 ? -0.601 -8.677 3.651 1.00 91.75 82 ASP A N 1
ATOM 664 C CA . ASP A 1 82 ? 0.832 -8.588 3.391 1.00 91.75 82 ASP A CA 1
ATOM 665 C C . ASP A 1 82 ? 1.116 -7.497 2.338 1.00 91.75 82 ASP A C 1
ATOM 667 O O . ASP A 1 82 ? 0.668 -7.600 1.193 1.00 91.75 82 ASP A O 1
ATOM 671 N N . PRO A 1 83 ? 1.878 -6.440 2.681 1.00 90.62 83 PRO A N 1
ATOM 672 C CA . PRO A 1 83 ? 2.188 -5.349 1.759 1.00 90.62 83 PRO A CA 1
ATOM 673 C C . PRO A 1 83 ? 3.088 -5.737 0.578 1.00 90.62 83 PRO A C 1
ATOM 675 O O . PRO A 1 83 ? 3.303 -4.907 -0.307 1.00 90.62 83 PRO A O 1
ATOM 678 N N . ASP A 1 84 ? 3.628 -6.957 0.561 1.00 88.56 84 ASP A N 1
ATOM 679 C CA . ASP A 1 84 ? 4.477 -7.469 -0.516 1.00 88.56 84 ASP A CA 1
ATOM 680 C C . ASP A 1 84 ? 3.820 -8.651 -1.269 1.00 88.56 84 ASP A C 1
ATOM 682 O O . ASP A 1 84 ? 4.391 -9.180 -2.229 1.00 88.56 84 ASP A O 1
ATOM 686 N N . ASN A 1 85 ? 2.591 -9.036 -0.902 1.00 91.44 85 ASN A N 1
ATOM 687 C CA . ASN A 1 85 ? 1.802 -10.039 -1.615 1.00 91.44 85 ASN A CA 1
ATOM 688 C C . ASN A 1 85 ? 0.875 -9.376 -2.648 1.00 91.44 85 ASN A C 1
ATOM 690 O O . ASN A 1 85 ? 0.015 -8.571 -2.308 1.00 91.44 85 ASN A O 1
ATOM 694 N N . ILE A 1 86 ? 1.023 -9.730 -3.927 1.00 90.38 86 ILE A N 1
ATOM 695 C CA . ILE A 1 86 ? 0.231 -9.102 -4.993 1.00 90.38 86 ILE A CA 1
ATOM 696 C C . ILE A 1 86 ? -1.266 -9.425 -4.901 1.00 90.38 86 ILE A C 1
ATOM 698 O O . ILE A 1 86 ? -2.079 -8.569 -5.224 1.00 90.38 86 ILE A O 1
ATOM 702 N N . GLU A 1 87 ? -1.642 -10.623 -4.452 1.00 93.38 87 GLU A N 1
ATOM 703 C CA . GLU A 1 87 ? -3.048 -11.023 -4.336 1.00 93.38 87 GLU A CA 1
ATOM 704 C C . GLU A 1 87 ? -3.754 -10.209 -3.250 1.00 93.38 87 GLU A C 1
ATOM 706 O O . GLU A 1 87 ? -4.860 -9.726 -3.480 1.00 93.38 87 GLU A O 1
ATOM 711 N N . ASP A 1 88 ? -3.084 -9.968 -2.120 1.00 94.25 88 ASP A N 1
ATOM 712 C CA . ASP A 1 88 ? -3.590 -9.088 -1.063 1.00 94.25 88 ASP A CA 1
ATOM 713 C C . ASP A 1 88 ? -3.726 -7.643 -1.550 1.00 94.25 88 ASP A C 1
ATOM 715 O O . ASP A 1 88 ? -4.746 -6.994 -1.311 1.00 94.25 88 ASP A O 1
ATOM 719 N N . LEU A 1 89 ? -2.727 -7.126 -2.274 1.00 93.56 89 LEU A N 1
ATOM 720 C CA . LEU A 1 89 ? -2.787 -5.767 -2.812 1.00 93.56 89 LEU A CA 1
ATOM 721 C C . LEU A 1 89 ? -3.905 -5.608 -3.848 1.00 93.56 89 LEU A C 1
ATOM 723 O O . LEU A 1 89 ? -4.620 -4.609 -3.817 1.00 93.56 89 LEU A O 1
ATOM 727 N N . GLU A 1 90 ? -4.089 -6.583 -4.738 1.00 93.62 90 GLU A N 1
ATOM 728 C CA . GLU A 1 90 ? -5.201 -6.590 -5.693 1.00 93.62 90 GLU A CA 1
ATOM 729 C C . GLU A 1 90 ? -6.546 -6.714 -4.968 1.00 93.62 90 GLU A C 1
ATOM 731 O O . GLU A 1 90 ? -7.473 -5.972 -5.285 1.00 93.62 90 GLU A O 1
ATOM 736 N N . ALA A 1 91 ? -6.653 -7.559 -3.937 1.00 93.75 91 ALA A N 1
ATOM 737 C CA . ALA A 1 91 ? -7.858 -7.649 -3.116 1.00 93.75 91 ALA A CA 1
ATOM 738 C C . ALA A 1 91 ? -8.203 -6.294 -2.478 1.00 93.75 91 ALA A C 1
ATOM 740 O O . ALA A 1 91 ? -9.360 -5.874 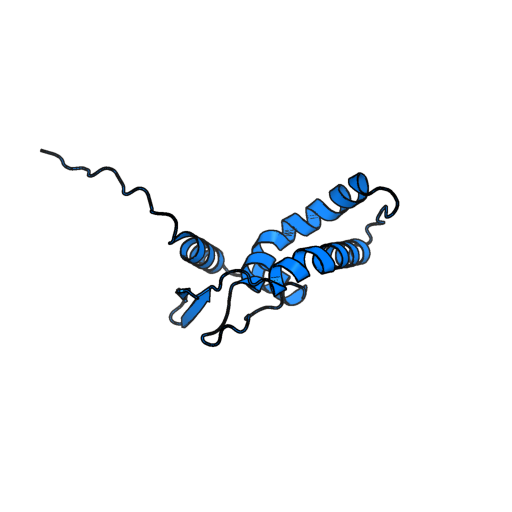-2.531 1.00 93.75 91 ALA A O 1
ATOM 741 N N . ILE A 1 92 ? -7.205 -5.564 -1.965 1.00 92.50 92 ILE A N 1
ATOM 742 C CA . ILE A 1 92 ? -7.392 -4.212 -1.423 1.00 92.50 92 ILE A CA 1
ATOM 743 C C . ILE A 1 92 ? -7.884 -3.234 -2.497 1.00 92.50 92 ILE A C 1
ATOM 745 O O . ILE A 1 92 ? -8.777 -2.435 -2.223 1.00 92.50 92 ILE A O 1
ATOM 749 N N . LEU A 1 93 ? -7.346 -3.300 -3.718 1.00 90.44 93 LEU A N 1
ATOM 750 C CA . LEU A 1 93 ? -7.794 -2.455 -4.833 1.00 90.44 93 LEU A CA 1
ATOM 751 C C . LEU A 1 93 ? -9.242 -2.743 -5.262 1.00 90.44 93 LEU A C 1
ATOM 753 O O . LEU A 1 93 ? -9.868 -1.884 -5.879 1.00 90.44 93 LEU A O 1
ATOM 757 N N . THR A 1 94 ? -9.779 -3.921 -4.933 1.00 91.81 94 THR A N 1
ATOM 758 C CA . THR A 1 94 ? -11.192 -4.266 -5.164 1.00 91.81 94 THR A CA 1
ATOM 759 C C . THR A 1 94 ? -12.124 -3.922 -4.000 1.00 91.81 94 THR A C 1
ATOM 761 O O . THR A 1 94 ? -13.334 -4.127 -4.118 1.00 91.81 94 THR A O 1
ATOM 764 N N . LEU A 1 95 ? -11.593 -3.427 -2.874 1.00 88.69 95 LEU A N 1
ATOM 765 C CA . LEU A 1 95 ? -12.423 -3.016 -1.744 1.00 88.69 95 LEU A CA 1
ATOM 766 C C . LEU A 1 95 ? -13.307 -1.829 -2.122 1.00 88.69 95 LEU A C 1
ATOM 768 O O . LEU A 1 95 ? -12.934 -0.971 -2.919 1.00 88.69 95 LEU A O 1
ATOM 772 N N . ASP A 1 96 ? -14.477 -1.775 -1.494 1.00 83.38 96 ASP A N 1
ATOM 773 C CA . ASP A 1 96 ? -15.412 -0.670 -1.665 1.00 83.38 96 ASP A CA 1
ATOM 774 C C . ASP A 1 96 ? -14.784 0.665 -1.221 1.00 83.38 96 ASP A C 1
ATOM 776 O O . ASP A 1 96 ? -14.069 0.733 -0.213 1.00 83.38 96 ASP A O 1
ATOM 780 N N . ASP A 1 97 ? -15.097 1.742 -1.944 1.00 83.56 97 ASP A N 1
ATOM 781 C CA . ASP A 1 97 ? -14.593 3.094 -1.675 1.00 83.56 97 ASP A CA 1
ATOM 782 C C . ASP A 1 97 ? -14.853 3.553 -0.230 1.00 83.56 97 ASP A C 1
ATOM 784 O O . ASP A 1 97 ? -14.084 4.345 0.326 1.00 83.56 97 ASP A O 1
ATOM 788 N N . SER A 1 98 ? -15.914 3.053 0.414 1.00 82.69 98 SER A N 1
ATOM 789 C CA . SER A 1 98 ? -16.210 3.326 1.824 1.00 82.69 98 SER A CA 1
ATOM 790 C C . SER A 1 98 ? -15.126 2.808 2.771 1.00 82.69 98 SER A C 1
ATOM 792 O O . SER A 1 98 ? -14.812 3.482 3.753 1.00 82.69 98 SER A O 1
ATOM 794 N N . VAL A 1 99 ? -14.500 1.670 2.457 1.00 82.88 99 VAL A N 1
ATOM 795 C CA . VAL A 1 99 ? -13.400 1.083 3.235 1.00 82.88 99 VAL A CA 1
ATOM 796 C C . VAL A 1 99 ? -12.158 1.956 3.122 1.00 82.88 99 VAL A C 1
ATOM 798 O O . VAL A 1 99 ? -11.573 2.344 4.136 1.00 82.88 99 VAL A O 1
ATOM 801 N N . LEU A 1 100 ? -11.795 2.336 1.893 1.00 83.12 100 LEU A N 1
ATOM 802 C CA . LEU A 1 100 ? -10.660 3.224 1.635 1.00 83.12 100 LEU A CA 1
ATOM 803 C C . LEU A 1 100 ? -10.883 4.604 2.266 1.00 83.12 100 LEU A C 1
ATOM 805 O O . LEU A 1 100 ? -9.967 5.189 2.844 1.00 83.12 100 LEU A O 1
ATOM 809 N N . THR A 1 101 ? -12.108 5.122 2.208 1.00 85.38 101 THR A N 1
ATOM 810 C CA . THR A 1 101 ? -12.479 6.398 2.828 1.00 85.38 101 THR A CA 1
ATOM 811 C C . THR A 1 101 ? -12.391 6.329 4.349 1.00 85.38 101 THR A C 1
ATOM 813 O O . THR A 1 101 ? -11.791 7.216 4.955 1.00 85.38 101 THR A O 1
ATOM 816 N N . ALA A 1 102 ? -12.942 5.285 4.974 1.00 85.25 102 ALA A N 1
ATOM 817 C CA . ALA A 1 102 ? -12.891 5.100 6.423 1.00 85.25 102 ALA A CA 1
ATOM 818 C C . ALA A 1 102 ? -11.445 4.984 6.921 1.00 85.25 102 ALA A C 1
ATOM 820 O O . ALA A 1 102 ? -11.073 5.650 7.887 1.00 85.25 102 ALA A O 1
ATOM 821 N N . PHE A 1 103 ? -10.612 4.218 6.210 1.00 86.06 103 PHE A N 1
ATOM 822 C CA . PHE A 1 103 ? -9.185 4.107 6.497 1.00 86.06 103 PHE A CA 1
ATOM 823 C C . PHE A 1 103 ? -8.482 5.470 6.417 1.00 86.06 103 PHE A C 1
ATOM 825 O O . PHE A 1 103 ? -7.858 5.902 7.385 1.00 86.06 103 PHE A O 1
ATOM 832 N N . ASN A 1 104 ? -8.648 6.199 5.307 1.00 84.12 104 ASN A N 1
ATOM 833 C CA . ASN A 1 104 ? -8.054 7.528 5.132 1.00 84.12 104 ASN A CA 1
ATOM 834 C C . ASN A 1 104 ? -8.532 8.523 6.200 1.00 84.12 104 ASN A C 1
ATOM 836 O O . ASN A 1 104 ? -7.757 9.351 6.677 1.00 84.12 104 ASN A O 1
ATOM 840 N N . GLN A 1 105 ? -9.803 8.469 6.597 1.00 85.25 105 GLN A N 1
ATOM 841 C CA . GLN A 1 105 ? -10.314 9.310 7.676 1.00 85.25 105 GLN A CA 1
ATOM 842 C C . GLN A 1 105 ? -9.649 8.964 9.005 1.00 85.25 105 GLN A C 1
ATOM 844 O O . GLN A 1 105 ? -9.164 9.875 9.672 1.00 85.25 105 GLN A O 1
ATOM 849 N N . ALA A 1 106 ? -9.582 7.678 9.355 1.00 83.94 106 ALA A N 1
ATOM 850 C CA . ALA A 1 106 ? -8.971 7.184 10.586 1.00 83.94 106 ALA A CA 1
ATOM 851 C C . ALA A 1 106 ? -7.463 7.510 10.675 1.00 83.94 106 ALA A C 1
ATOM 853 O O . ALA A 1 106 ? -6.969 7.855 11.753 1.00 83.94 106 ALA A O 1
ATOM 854 N N . GLU A 1 107 ? -6.749 7.503 9.546 1.00 80.38 107 GLU A N 1
ATOM 855 C CA . GLU A 1 107 ? -5.368 7.994 9.437 1.00 80.38 107 GLU A CA 1
ATOM 856 C C . GLU A 1 107 ? -5.253 9.486 9.796 1.00 80.38 107 GLU A C 1
ATOM 858 O O . GLU A 1 107 ? -4.390 9.885 10.582 1.00 80.38 107 GLU A O 1
ATOM 863 N N . ASN A 1 108 ? -6.154 10.312 9.253 1.00 74.25 108 ASN A N 1
ATOM 864 C CA . ASN A 1 108 ? -6.099 11.772 9.341 1.00 74.25 108 ASN A CA 1
ATOM 865 C C . ASN A 1 108 ? -6.706 12.369 10.623 1.00 74.25 108 ASN A C 1
ATOM 867 O O . ASN A 1 108 ? -6.605 13.580 10.812 1.00 74.25 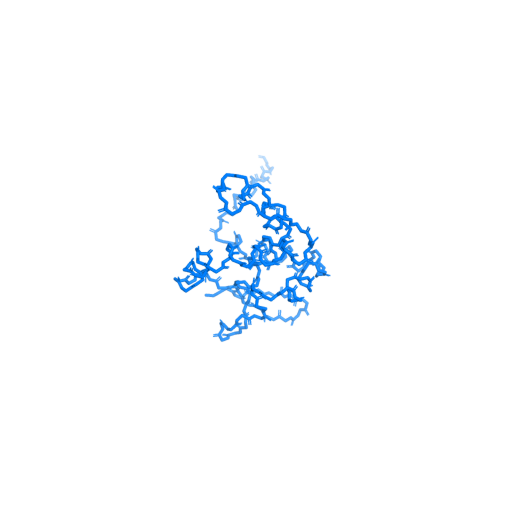108 ASN A O 1
ATOM 871 N N . VAL A 1 109 ? -7.304 11.578 11.526 1.00 61.88 109 VAL A N 1
ATOM 872 C CA . VAL A 1 109 ? -7.924 12.104 12.767 1.00 61.88 109 VAL A CA 1
ATOM 873 C C . VAL A 1 109 ? -6.932 12.862 13.676 1.00 61.88 109 VAL A C 1
ATOM 875 O O . VAL A 1 109 ? -7.366 13.682 14.477 1.00 61.88 109 VAL A O 1
ATOM 878 N N . ASP A 1 110 ? -5.612 12.689 13.511 1.00 50.69 110 ASP A N 1
ATOM 879 C CA . ASP A 1 110 ? -4.601 13.494 14.236 1.00 50.69 110 ASP A CA 1
ATOM 880 C C . ASP A 1 110 ? -4.281 14.853 13.592 1.00 50.69 110 ASP A C 1
ATOM 882 O O . ASP A 1 110 ? -3.578 15.664 14.196 1.00 50.69 110 ASP A O 1
ATOM 886 N N . THR A 1 111 ? -4.790 15.145 12.393 1.00 43.56 111 THR A N 1
ATOM 887 C CA . THR A 1 111 ? -4.800 16.528 11.905 1.00 43.56 111 THR A CA 1
ATOM 888 C C . THR A 1 111 ? -6.032 17.215 12.483 1.00 43.56 111 THR A C 1
ATOM 890 O O . THR A 1 111 ? -7.147 16.741 12.248 1.00 43.56 111 THR A O 1
ATOM 893 N N . PRO A 1 112 ? -5.887 18.313 13.252 1.00 40.19 112 PRO A N 1
ATOM 894 C CA . PRO A 1 112 ? -7.047 19.067 13.680 1.00 40.19 112 PRO A CA 1
ATOM 895 C C . PRO A 1 112 ? -7.799 19.477 12.417 1.00 40.19 112 PRO A C 1
ATOM 897 O O . PRO A 1 112 ? -7.282 20.246 11.602 1.00 40.19 112 PRO A O 1
ATOM 900 N N . LYS A 1 113 ? -9.020 18.954 12.240 1.00 40.62 113 LYS A N 1
ATOM 901 C CA . LYS A 1 113 ? -9.990 19.576 11.346 1.00 40.62 113 LYS A CA 1
ATOM 902 C C . LYS A 1 113 ? -10.063 21.019 11.811 1.00 40.62 113 LYS A C 1
ATOM 904 O O . LYS A 1 113 ? -10.480 21.276 12.937 1.00 40.62 113 LYS A O 1
ATOM 909 N N . ASN A 1 114 ? -9.596 21.937 10.975 1.00 43.28 114 ASN A N 1
ATOM 910 C CA . ASN A 1 114 ? -9.887 23.344 11.146 1.00 43.28 114 ASN A CA 1
ATOM 911 C C . ASN A 1 114 ? -11.418 23.422 11.217 1.00 43.28 114 ASN A C 1
ATOM 913 O O . ASN A 1 114 ? -12.095 23.098 10.237 1.00 43.28 114 ASN A O 1
ATOM 917 N N . SER A 1 115 ? -11.947 23.650 12.420 1.00 41.06 115 SER A N 1
ATOM 918 C CA . SER A 1 115 ? -13.382 23.669 12.676 1.00 41.06 115 SER A CA 1
ATOM 919 C C . SER A 1 115 ? -14.049 24.638 11.695 1.00 41.06 115 SER A C 1
ATOM 921 O O . SER A 1 115 ? -13.449 25.665 11.366 1.00 41.06 115 SER A O 1
ATOM 923 N N . PRO A 1 116 ? -15.260 24.341 11.192 1.00 49.50 116 PRO A N 1
ATOM 924 C CA . PRO A 1 116 ? -15.984 25.290 10.352 1.00 49.50 116 PRO A CA 1
ATOM 925 C C . PRO A 1 116 ? -16.143 26.628 11.095 1.00 49.50 116 PRO A C 1
ATOM 927 O O . PRO A 1 116 ? -16.254 26.615 12.325 1.00 49.50 116 PRO A O 1
ATOM 930 N N . PRO A 1 117 ? -16.150 27.780 10.394 1.00 50.59 117 PRO A N 1
ATOM 931 C CA . PRO A 1 117 ? -16.449 29.043 11.045 1.00 50.59 117 PRO A CA 1
ATOM 932 C C . PRO A 1 117 ? -17.855 28.928 11.626 1.00 50.59 117 PRO A C 1
ATOM 934 O O . PRO A 1 117 ? -18.793 28.572 10.911 1.00 50.59 117 PRO A O 1
ATOM 937 N N . ASP A 1 118 ? -17.964 29.181 12.929 1.00 41.84 118 ASP A N 1
ATOM 938 C CA . ASP A 1 118 ? -19.229 29.322 13.636 1.00 41.84 118 ASP A CA 1
ATOM 939 C C . ASP A 1 118 ? -20.145 30.223 12.803 1.00 41.84 118 ASP A C 1
ATOM 941 O O . ASP A 1 118 ? -19.930 31.433 12.681 1.00 41.84 118 ASP A O 1
ATOM 945 N N . ALA A 1 119 ? -21.166 29.625 12.194 1.00 51.03 119 ALA A N 1
ATOM 946 C CA . ALA A 1 119 ? -22.293 30.365 11.669 1.00 51.03 119 ALA A CA 1
ATOM 947 C C . ALA A 1 119 ? -23.122 30.814 12.875 1.00 51.03 119 ALA A C 1
ATOM 949 O O . ALA A 1 119 ? -24.155 30.228 13.186 1.00 51.03 119 ALA A O 1
ATOM 950 N N . SER A 1 120 ? -22.647 31.842 13.577 1.00 47.25 120 SER A N 1
ATOM 951 C CA . SER A 1 120 ? -23.459 32.559 14.549 1.00 47.25 120 SER A CA 1
ATOM 952 C C . SER A 1 120 ? -24.079 33.757 13.842 1.00 47.25 120 SER A C 1
ATOM 954 O O . SER A 1 120 ? -23.462 34.808 13.676 1.00 47.25 120 SER A O 1
ATOM 956 N N . SER A 1 121 ? -25.298 33.555 13.343 1.00 44.88 121 SER A N 1
ATOM 957 C CA . SER A 1 121 ? -26.217 34.655 13.077 1.00 44.88 121 SER A CA 1
ATOM 958 C C . SER A 1 121 ? -26.719 35.206 14.410 1.00 44.88 121 SER A C 1
ATOM 960 O O . SER A 1 121 ? -27.360 34.474 15.162 1.00 44.88 121 SER A O 1
ATOM 962 N N . ASN A 1 122 ? -26.438 36.483 14.676 1.00 40.22 122 ASN A N 1
ATOM 963 C CA . ASN A 1 122 ? -27.371 37.453 15.264 1.00 40.22 122 ASN A CA 1
ATOM 964 C C . ASN A 1 122 ? -26.817 38.874 15.150 1.00 40.22 122 ASN A C 1
ATOM 966 O O . ASN A 1 122 ? -25.614 39.061 15.436 1.00 40.22 122 ASN A O 1
#

Radius of gyration: 18.23 Å; chains: 1; bounding box: 50×48×38 Å